Protein AF-A0A093PNJ2-F1 (afdb_monomer)

InterPro domains:
  IPR040342 Dynein axonemal assembly factor 9 DNAAF9 [PTHR33664] (1-82)
  IPR056498 DAAF9, N-terminal domain [PF23281] (1-82)

Organism: NCBI:txid328815

Mean predicted aligned error: 6.08 Å

Nearest PDB structures (foldseek):
  6zyx-assembly1_Y  TM=7.713E-01  e=2.690E-02  Tetrahymena thermophila CU428
  6zyw-assembly1_Y  TM=7.713E-01  e=2.690E-02  Tetrahymena thermophila SB210
  3rf0-assembly2_B  TM=4.446E-01  e=3.909E-01  Yersinia pestis CO92
  9emm-assembly1_E  TM=5.118E-01  e=4.317E+00  Synechocystis sp. PCC 6803 substr. Kazusa
  8hkz-assembly1_AS3P  TM=3.174E-01  e=1.172E+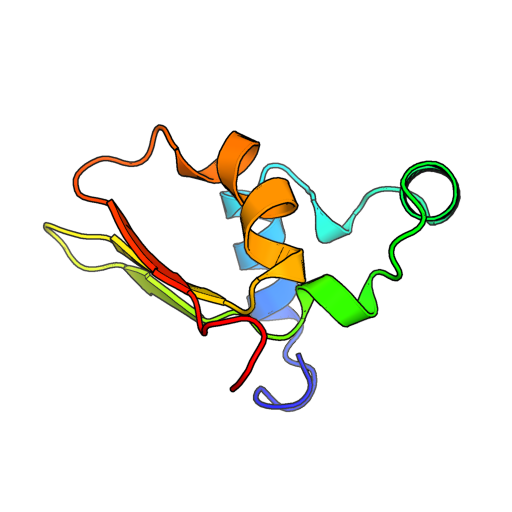00  Sulfolobus acidocaldarius DSM 639

pLDDT: mean 82.31, std 13.38, range [53.31, 97.88]

Structure (mmCIF, N/CA/C/O backbone):
data_AF-A0A093PNJ2-F1
#
_entry.id   AF-A0A093PNJ2-F1
#
loop_
_atom_site.group_PDB
_atom_site.id
_atom_site.type_symbol
_atom_site.label_atom_id
_atom_site.label_alt_id
_atom_site.label_comp_id
_atom_site.label_asym_id
_atom_site.label_entity_id
_atom_site.label_seq_id
_atom_site.pdbx_PDB_ins_code
_atom_site.Cartn_x
_atom_site.Cartn_y
_atom_site.Cartn_z
_atom_site.occupancy
_atom_site.B_iso_or_equiv
_atom_site.auth_seq_id
_atom_site.auth_comp_id
_atom_site.auth_asym_id
_atom_site.auth_atom_id
_atom_site.pdbx_PDB_model_num
ATOM 1 N N . GLY A 1 1 ? 7.002 8.763 -6.256 1.00 75.44 1 GLY A N 1
ATOM 2 C CA . GLY A 1 1 ? 5.776 8.592 -7.059 1.00 75.44 1 GLY A CA 1
ATOM 3 C C . GLY A 1 1 ? 5.534 9.701 -8.081 1.00 75.44 1 GLY A C 1
ATOM 4 O O . GLY A 1 1 ? 5.265 10.849 -7.713 1.00 75.44 1 GLY A O 1
ATOM 5 N N . ILE A 1 2 ? 5.577 9.335 -9.367 1.00 81.56 2 ILE A N 1
ATOM 6 C CA . ILE A 1 2 ? 5.296 10.191 -10.539 1.00 81.56 2 ILE A CA 1
ATOM 7 C C . ILE A 1 2 ? 3.839 10.685 -10.547 1.00 81.56 2 ILE A C 1
ATOM 9 O O . ILE A 1 2 ? 3.595 11.870 -10.781 1.00 81.56 2 ILE A O 1
ATOM 13 N N . ASP A 1 3 ? 2.885 9.815 -10.205 1.00 82.00 3 ASP A N 1
ATOM 14 C CA . ASP A 1 3 ? 1.443 10.120 -10.230 1.00 82.00 3 ASP A CA 1
ATOM 15 C C . ASP A 1 3 ? 1.043 11.243 -9.268 1.00 82.00 3 ASP A C 1
ATOM 17 O O . ASP A 1 3 ? 0.154 12.050 -9.547 1.00 82.00 3 ASP A O 1
ATOM 21 N N . SER A 1 4 ? 1.775 11.366 -8.162 1.00 80.56 4 SER A N 1
ATOM 22 C CA . SER A 1 4 ? 1.610 12.442 -7.183 1.00 80.56 4 SER A CA 1
ATOM 23 C C . SER A 1 4 ? 2.453 13.681 -7.505 1.00 80.56 4 SER A C 1
ATOM 25 O O . SER A 1 4 ? 2.592 14.556 -6.653 1.00 80.56 4 SER A O 1
ATOM 27 N N . ARG A 1 5 ? 3.031 13.779 -8.712 1.00 85.12 5 ARG A N 1
ATOM 28 C CA . ARG A 1 5 ? 3.952 14.851 -9.137 1.00 85.12 5 ARG A CA 1
ATOM 29 C C . ARG A 1 5 ? 5.163 15.003 -8.213 1.00 85.12 5 ARG A C 1
ATOM 31 O O . ARG A 1 5 ? 5.529 16.124 -7.867 1.00 85.12 5 ARG A O 1
ATOM 38 N N . TYR A 1 6 ? 5.764 13.882 -7.812 1.00 80.56 6 TYR A N 1
ATOM 39 C CA . TYR A 1 6 ? 6.911 13.860 -6.896 1.00 80.56 6 TYR A CA 1
ATOM 40 C C . TYR A 1 6 ? 6.599 14.520 -5.542 1.00 80.56 6 TYR A C 1
ATOM 42 O O . TYR A 1 6 ? 7.364 15.320 -5.014 1.00 80.56 6 TYR A O 1
ATOM 50 N N . ASN A 1 7 ? 5.426 14.210 -4.984 1.00 81.12 7 ASN A N 1
ATOM 51 C CA . ASN A 1 7 ? 5.040 14.690 -3.662 1.00 81.12 7 ASN A CA 1
ATOM 52 C C . ASN A 1 7 ? 5.946 14.091 -2.570 1.00 81.12 7 ASN A C 1
ATOM 54 O O . ASN A 1 7 ? 5.880 12.892 -2.296 1.00 81.12 7 ASN A O 1
ATOM 58 N N . GLU A 1 8 ? 6.732 14.940 -1.909 1.00 81.94 8 GLU A N 1
ATOM 59 C CA . GLU A 1 8 ? 7.630 14.526 -0.820 1.00 81.94 8 GLU A CA 1
ATOM 60 C C . GLU A 1 8 ? 6.881 14.081 0.448 1.00 81.94 8 GLU A C 1
ATOM 62 O O . GLU A 1 8 ? 7.293 13.138 1.120 1.00 81.94 8 GLU A O 1
ATOM 67 N N . GLY A 1 9 ? 5.724 14.679 0.750 1.00 85.69 9 GLY A N 1
ATOM 68 C CA . GLY A 1 9 ? 4.913 14.292 1.911 1.00 85.69 9 GLY A CA 1
ATOM 69 C C . GLY A 1 9 ? 4.397 12.849 1.832 1.00 85.69 9 GLY A C 1
ATOM 70 O O . GLY A 1 9 ? 4.315 12.155 2.846 1.00 85.69 9 GLY A O 1
ATOM 71 N N . CYS A 1 10 ? 4.105 12.355 0.626 1.00 85.38 10 CYS A N 1
ATOM 72 C CA . CYS A 1 10 ? 3.773 10.951 0.398 1.00 85.38 10 CYS A CA 1
ATOM 73 C C . CYS A 1 10 ? 4.952 10.032 0.736 1.00 85.38 10 CYS A C 1
ATOM 75 O O . CYS A 1 10 ? 4.735 8.990 1.352 1.00 85.38 10 CYS A O 1
ATOM 77 N N . ARG A 1 11 ? 6.187 10.422 0.389 1.00 84.19 11 ARG A N 1
ATOM 78 C CA . ARG A 1 11 ? 7.398 9.655 0.717 1.00 84.19 11 ARG A CA 1
ATOM 79 C C . ARG A 1 11 ? 7.623 9.597 2.226 1.00 84.19 11 ARG A C 1
ATOM 81 O O . ARG A 1 11 ? 7.891 8.524 2.760 1.00 84.19 11 ARG A O 1
ATOM 88 N N . GLU A 1 12 ? 7.480 10.721 2.925 1.00 89.12 12 GLU A N 1
ATOM 89 C CA . GLU A 1 12 ? 7.603 10.773 4.388 1.00 89.12 12 GLU A CA 1
ATOM 90 C C . GLU A 1 12 ? 6.579 9.864 5.080 1.00 89.12 12 GLU A C 1
ATOM 92 O O . GLU A 1 12 ? 6.942 9.052 5.936 1.00 89.12 12 GLU A O 1
ATOM 97 N N . LEU A 1 13 ? 5.309 9.943 4.670 1.00 90.81 13 LEU A N 1
ATOM 98 C CA . LEU A 1 13 ? 4.251 9.098 5.218 1.00 90.81 13 LEU A CA 1
ATOM 99 C C . LEU A 1 13 ? 4.491 7.615 4.915 1.00 90.81 13 LEU A C 1
ATOM 101 O O . LEU A 1 13 ? 4.355 6.778 5.807 1.00 90.81 13 LEU A O 1
ATOM 105 N N . ALA A 1 14 ? 4.862 7.278 3.680 1.00 89.56 14 ALA A N 1
ATOM 106 C CA . ALA A 1 14 ? 5.136 5.900 3.294 1.00 89.56 14 ALA A CA 1
ATOM 107 C C . ALA A 1 14 ? 6.316 5.323 4.088 1.00 89.56 14 ALA A C 1
ATOM 109 O O . ALA A 1 14 ? 6.229 4.207 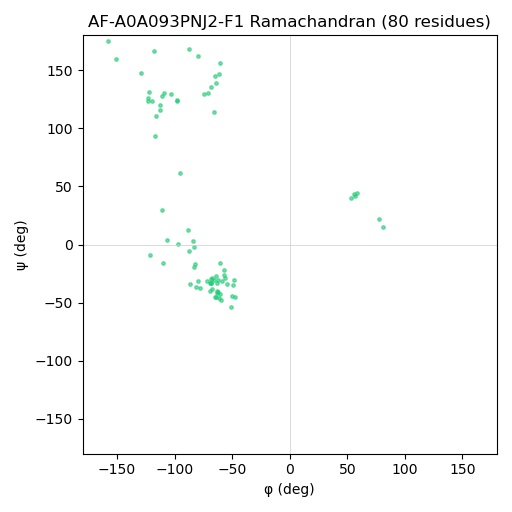4.593 1.00 89.56 14 ALA A O 1
ATOM 110 N N . ASN A 1 15 ? 7.375 6.107 4.304 1.00 89.50 15 ASN A N 1
ATOM 111 C CA . ASN A 1 15 ? 8.479 5.727 5.181 1.00 89.50 15 ASN A CA 1
ATOM 112 C C . ASN A 1 15 ? 8.034 5.494 6.624 1.00 89.50 15 ASN A C 1
ATOM 114 O O . ASN A 1 15 ? 8.464 4.524 7.240 1.00 89.50 15 ASN A O 1
ATOM 118 N N . TYR A 1 16 ? 7.173 6.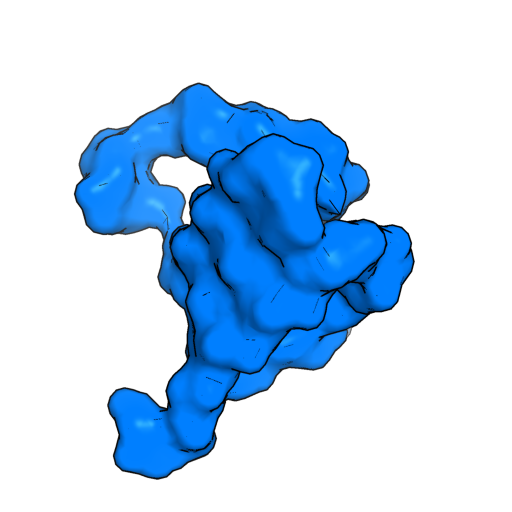349 7.174 1.00 92.25 16 TYR A N 1
ATOM 119 C CA . TYR A 1 16 ? 6.644 6.138 8.519 1.00 92.25 16 TYR A CA 1
ATOM 120 C C . TYR A 1 16 ? 5.849 4.826 8.620 1.00 92.25 16 TYR A C 1
ATOM 122 O O . TYR A 1 16 ? 6.066 4.039 9.540 1.00 92.25 16 TYR A O 1
ATOM 130 N N . LEU A 1 17 ? 4.966 4.563 7.652 1.00 92.75 17 LEU A N 1
ATOM 131 C CA . LEU A 1 17 ? 4.127 3.360 7.620 1.00 92.75 17 LEU A CA 1
ATOM 132 C C . LEU A 1 17 ? 4.925 2.075 7.354 1.00 92.75 17 LEU A C 1
ATOM 134 O O . LEU A 1 17 ? 4.563 1.015 7.860 1.00 92.75 17 LEU A O 1
ATOM 138 N N . LEU A 1 18 ? 5.995 2.166 6.564 1.00 91.19 18 LEU A N 1
ATOM 139 C CA . LEU A 1 18 ? 6.798 1.033 6.097 1.00 91.19 18 LEU A CA 1
ATOM 140 C C . LEU A 1 18 ? 8.195 1.012 6.730 1.00 91.19 18 LEU A C 1
ATOM 142 O O . LEU A 1 18 ? 9.149 0.532 6.127 1.00 91.19 18 LEU A O 1
ATOM 146 N N . PHE A 1 19 ? 8.327 1.530 7.953 1.00 90.50 19 PHE A N 1
ATOM 147 C CA . PHE A 1 19 ? 9.541 1.413 8.771 1.00 90.50 19 PHE A CA 1
ATOM 148 C C . PHE A 1 19 ? 10.834 1.868 8.063 1.00 90.50 19 PHE A C 1
ATOM 150 O O . PHE A 1 19 ? 11.891 1.257 8.210 1.00 90.50 19 PHE A O 1
ATOM 157 N N . GLY A 1 20 ? 10.751 2.957 7.299 1.00 88.06 20 GLY A N 1
ATOM 158 C CA . GLY A 1 20 ? 11.879 3.558 6.590 1.00 88.06 20 GLY A CA 1
ATOM 159 C C . GLY A 1 20 ? 12.288 2.828 5.311 1.00 88.06 20 GLY A C 1
ATOM 160 O O . GLY A 1 20 ? 13.432 2.982 4.893 1.00 88.06 20 GLY A O 1
ATOM 161 N N . LEU A 1 21 ? 11.392 2.041 4.702 1.00 84.81 21 LEU A N 1
ATOM 162 C CA . LEU A 1 21 ? 11.654 1.270 3.479 1.00 84.81 21 LEU A CA 1
ATOM 163 C C . LEU A 1 21 ? 12.348 2.088 2.372 1.00 84.81 21 LEU A C 1
ATOM 165 O O . LEU A 1 21 ? 13.342 1.634 1.818 1.00 84.81 21 LEU A O 1
ATOM 169 N N . TYR A 1 22 ? 11.893 3.312 2.099 1.00 80.50 22 TYR A N 1
ATOM 170 C CA . TYR A 1 22 ? 12.457 4.186 1.058 1.00 80.50 22 TYR A CA 1
ATOM 171 C C . TYR A 1 22 ? 13.682 4.990 1.522 1.00 80.50 22 TYR A C 1
ATOM 173 O O . TYR A 1 22 ? 14.182 5.840 0.789 1.00 80.50 22 TYR A O 1
ATOM 181 N N . ASN A 1 23 ? 14.142 4.782 2.757 1.00 80.00 23 ASN A N 1
ATOM 182 C CA . ASN A 1 23 ? 15.355 5.391 3.304 1.00 80.00 23 ASN A CA 1
ATOM 183 C C . ASN A 1 23 ? 16.504 4.381 3.432 1.00 80.00 23 ASN A C 1
ATOM 185 O O . ASN A 1 23 ? 17.558 4.731 3.968 1.00 80.00 23 ASN A O 1
ATO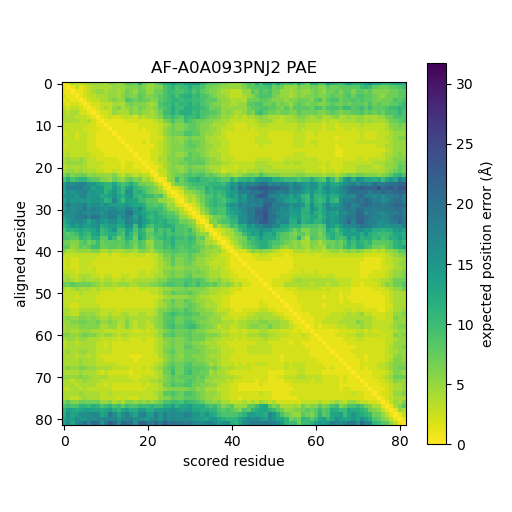M 189 N N . GLN A 1 24 ? 16.320 3.134 2.983 1.00 69.00 24 GLN A N 1
ATOM 190 C CA . GLN A 1 24 ? 17.425 2.184 2.904 1.00 69.00 24 GLN A CA 1
ATOM 191 C C . GLN A 1 24 ? 18.463 2.688 1.896 1.00 69.00 24 GLN A C 1
ATOM 193 O O . GLN A 1 24 ? 18.121 3.228 0.846 1.00 69.00 24 GLN A O 1
ATOM 198 N N . ASN A 1 25 ? 19.745 2.550 2.235 1.00 60.22 25 ASN A N 1
ATOM 199 C CA . ASN A 1 25 ? 20.826 2.991 1.359 1.00 60.22 25 ASN A CA 1
ATOM 200 C C . ASN A 1 25 ? 20.770 2.214 0.035 1.00 60.22 25 ASN A C 1
ATOM 202 O O . ASN A 1 25 ? 20.497 1.016 0.047 1.00 60.22 25 ASN A O 1
ATOM 206 N N . ASN A 1 26 ? 21.140 2.846 -1.085 1.00 56.31 26 ASN A N 1
ATOM 207 C CA . ASN A 1 26 ? 21.203 2.189 -2.404 1.00 56.31 26 ASN A CA 1
ATOM 208 C C . ASN A 1 26 ? 21.959 0.845 -2.386 1.00 56.31 26 ASN A C 1
ATOM 210 O O . ASN A 1 26 ? 21.597 -0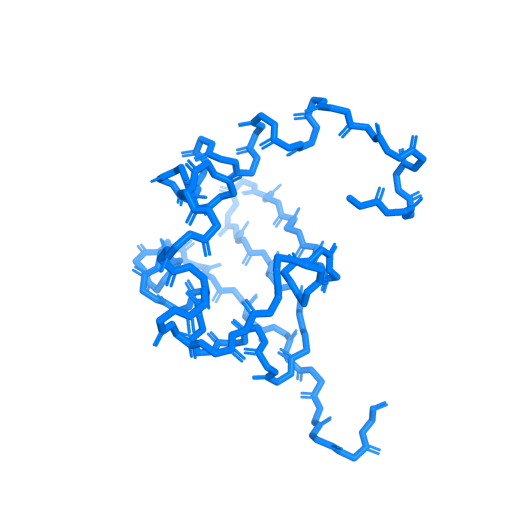.071 -3.114 1.00 56.31 26 ASN A O 1
ATOM 214 N N . ASN A 1 27 ? 22.955 0.686 -1.506 1.00 55.00 27 ASN A N 1
ATOM 215 C CA . ASN A 1 27 ? 23.695 -0.570 -1.337 1.00 55.00 27 ASN A CA 1
ATOM 216 C C . ASN A 1 27 ? 22.841 -1.751 -0.835 1.00 55.00 27 ASN A C 1
ATOM 218 O O . ASN A 1 27 ? 23.190 -2.901 -1.102 1.00 55.00 27 ASN A O 1
ATOM 222 N N . ASP A 1 28 ? 21.761 -1.497 -0.096 1.00 59.34 28 ASP A N 1
ATOM 223 C CA . ASP A 1 28 ? 20.845 -2.540 0.378 1.00 59.34 28 ASP A CA 1
ATOM 224 C C . ASP A 1 28 ? 19.851 -2.938 -0.727 1.00 59.34 28 ASP A C 1
ATOM 226 O O . ASP A 1 28 ? 19.592 -4.127 -0.909 1.00 59.34 28 ASP A O 1
ATOM 230 N N . PHE A 1 29 ? 19.400 -1.979 -1.545 1.00 59.28 29 PHE A N 1
ATOM 231 C CA . PHE A 1 29 ? 18.591 -2.238 -2.745 1.00 59.28 29 PHE A CA 1
ATOM 232 C C . PHE A 1 29 ? 19.372 -2.974 -3.847 1.00 59.28 29 PHE A C 1
ATOM 234 O O . PHE A 1 29 ? 18.859 -3.901 -4.472 1.00 59.28 29 PHE A O 1
ATOM 241 N N . GLU A 1 30 ? 20.651 -2.644 -4.049 1.00 53.31 30 GLU A N 1
ATOM 242 C CA . GLU A 1 30 ? 21.509 -3.386 -4.983 1.00 53.31 30 GLU A CA 1
ATOM 243 C C . GLU A 1 30 ? 21.767 -4.829 -4.523 1.00 53.31 30 GLU A C 1
ATOM 245 O O . GLU A 1 30 ? 21.890 -5.731 -5.351 1.00 53.31 30 GLU A O 1
ATOM 250 N N . ARG A 1 31 ? 21.794 -5.081 -3.207 1.00 56.34 31 ARG A N 1
ATOM 251 C CA . ARG A 1 31 ? 21.908 -6.439 -2.648 1.00 56.34 31 ARG A CA 1
ATOM 252 C C . ARG A 1 31 ? 20.637 -7.264 -2.812 1.00 56.34 31 ARG A C 1
ATOM 254 O O . ARG A 1 31 ? 20.739 -8.484 -2.934 1.00 56.34 31 ARG A O 1
ATOM 261 N N . THR A 1 32 ? 19.465 -6.631 -2.794 1.00 58.47 32 THR A N 1
ATOM 262 C CA . THR A 1 32 ? 18.187 -7.30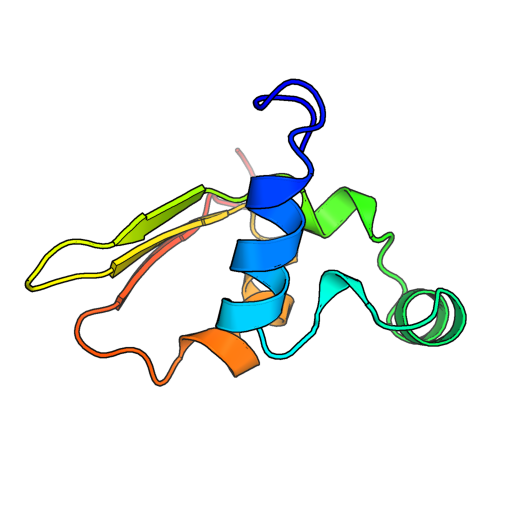3 -3.070 1.00 58.47 32 THR A CA 1
ATOM 263 C C . THR A 1 32 ? 17.913 -7.431 -4.569 1.00 58.47 32 THR A C 1
ATOM 265 O O . THR A 1 32 ? 17.113 -8.280 -4.956 1.00 58.47 32 THR A O 1
ATOM 268 N N . GLY A 1 33 ? 18.622 -6.666 -5.408 1.00 56.06 33 GLY A N 1
ATOM 269 C CA . GLY A 1 33 ? 18.539 -6.719 -6.868 1.00 56.06 33 GLY A CA 1
ATOM 270 C C . GLY A 1 33 ? 17.353 -5.950 -7.455 1.00 56.06 33 GLY A C 1
ATOM 271 O O . GLY A 1 33 ? 17.028 -6.160 -8.622 1.00 56.06 33 GLY A O 1
ATOM 272 N N . PHE A 1 34 ? 16.706 -5.078 -6.675 1.00 58.16 34 PHE A N 1
ATOM 273 C CA . PHE A 1 34 ? 15.512 -4.346 -7.103 1.00 58.16 34 PHE A CA 1
ATOM 274 C C . PHE A 1 34 ? 15.721 -2.828 -6.985 1.00 58.16 34 PHE A C 1
ATOM 276 O O . PHE A 1 34 ? 16.031 -2.352 -5.895 1.00 58.16 34 PHE A O 1
ATOM 283 N N . PRO A 1 35 ? 15.550 -2.055 -8.074 1.00 60.75 35 PRO A N 1
ATOM 284 C CA . PRO A 1 35 ? 15.638 -0.601 -8.013 1.00 60.75 35 PRO A CA 1
ATOM 285 C C . PRO A 1 35 ? 14.516 -0.003 -7.152 1.00 60.75 35 PRO A C 1
ATOM 287 O O . PRO A 1 35 ? 13.384 -0.481 -7.191 1.00 60.75 35 PRO A O 1
ATOM 290 N N . GLU A 1 36 ? 14.819 1.078 -6.426 1.00 63.09 36 GLU A N 1
ATOM 291 C CA . GLU A 1 36 ? 13.858 1.880 -5.639 1.00 63.09 36 GLU A CA 1
ATOM 292 C C . GLU A 1 36 ? 12.611 2.252 -6.467 1.00 63.09 36 GLU A C 1
ATOM 294 O O . GLU A 1 36 ? 11.492 2.225 -5.960 1.00 63.09 36 GLU A O 1
ATOM 299 N N . GLU A 1 37 ? 12.803 2.488 -7.769 1.00 62.94 37 GLU A N 1
ATOM 300 C CA . GLU A 1 37 ? 11.761 2.795 -8.760 1.00 62.94 37 GLU A CA 1
ATOM 301 C C . GLU A 1 37 ? 10.665 1.721 -8.853 1.00 62.94 37 GLU A C 1
ATOM 303 O O . GLU A 1 37 ? 9.526 2.030 -9.184 1.00 62.94 37 GLU A O 1
ATOM 308 N N . VAL A 1 38 ? 10.966 0.465 -8.512 1.00 64.81 38 VAL A N 1
ATOM 309 C CA . VAL A 1 38 ? 9.972 -0.617 -8.519 1.00 64.81 38 VAL A CA 1
ATOM 310 C C . VAL A 1 38 ? 8.933 -0.414 -7.416 1.00 64.81 38 VAL A C 1
ATOM 312 O O . VAL A 1 38 ? 7.788 -0.819 -7.588 1.00 64.81 38 VAL A O 1
ATOM 315 N N . LEU A 1 39 ? 9.296 0.219 -6.293 1.00 72.62 39 LEU A N 1
ATOM 316 C CA . LEU A 1 39 ? 8.428 0.440 -5.126 1.00 72.62 39 LEU A CA 1
ATOM 317 C C . LEU A 1 39 ? 7.507 1.662 -5.233 1.00 72.62 39 LEU A C 1
ATOM 319 O O . LEU A 1 39 ? 6.726 1.912 -4.311 1.00 72.62 39 LEU A O 1
ATOM 323 N N . ASP A 1 40 ? 7.605 2.420 -6.321 1.00 75.00 40 ASP A N 1
ATOM 324 C CA . ASP A 1 40 ? 6.925 3.707 -6.472 1.00 75.00 40 ASP A CA 1
ATOM 325 C C . ASP A 1 40 ? 5.459 3.569 -6.936 1.00 75.00 40 ASP A C 1
ATOM 327 O O . ASP A 1 40 ? 4.652 4.469 -6.686 1.00 75.00 40 ASP A O 1
ATOM 331 N N . ASP A 1 41 ? 5.094 2.420 -7.517 1.00 83.00 41 ASP A N 1
ATOM 332 C CA . ASP A 1 41 ? 3.765 2.136 -8.078 1.00 83.00 41 ASP A CA 1
ATOM 333 C C . ASP A 1 41 ? 2.856 1.410 -7.076 1.00 83.00 41 ASP A C 1
ATOM 335 O O . ASP A 1 41 ? 2.408 0.275 -7.284 1.00 83.00 41 ASP A O 1
ATOM 339 N N . ILE A 1 42 ? 2.588 2.069 -5.946 1.00 87.88 42 ILE A N 1
ATOM 340 C CA . ILE A 1 42 ? 1.696 1.545 -4.907 1.00 87.88 42 ILE A CA 1
ATOM 341 C C . ILE A 1 42 ? 0.636 2.562 -4.498 1.00 87.88 42 ILE A C 1
ATOM 343 O O . ILE A 1 42 ? 0.877 3.768 -4.442 1.00 87.88 42 ILE A O 1
ATOM 347 N N . ILE A 1 43 ? -0.542 2.064 -4.127 1.00 92.31 43 ILE A N 1
ATOM 348 C CA . ILE A 1 43 ? -1.602 2.883 -3.532 1.00 92.31 43 ILE A CA 1
ATOM 349 C C . ILE A 1 43 ? -1.980 2.286 -2.183 1.00 92.31 43 ILE A C 1
ATOM 351 O O . ILE A 1 43 ? -2.353 1.117 -2.095 1.00 92.31 43 ILE A O 1
ATOM 355 N N . ILE A 1 44 ? -1.935 3.113 -1.137 1.00 93.69 44 ILE A N 1
ATOM 356 C CA . ILE A 1 44 ? -2.403 2.760 0.205 1.00 93.69 44 ILE A CA 1
ATOM 357 C C . ILE A 1 44 ? -3.629 3.611 0.527 1.00 93.69 44 ILE A C 1
ATOM 359 O O . ILE A 1 44 ? -3.557 4.838 0.581 1.00 93.69 44 ILE A O 1
ATOM 363 N N . LEU A 1 45 ? -4.758 2.952 0.776 1.00 96.25 45 LEU A N 1
ATOM 364 C CA . LEU A 1 45 ? -6.006 3.584 1.187 1.00 96.25 45 LEU A CA 1
ATOM 365 C C . LEU A 1 45 ? -6.376 3.119 2.597 1.00 96.25 45 LEU A C 1
ATOM 367 O O . LEU A 1 45 ? -6.760 1.967 2.798 1.00 96.25 45 LEU A O 1
ATOM 371 N N . ILE A 1 46 ? -6.288 4.033 3.563 1.00 95.69 46 ILE A N 1
ATOM 372 C CA . ILE A 1 46 ? -6.611 3.783 4.972 1.00 95.69 46 ILE A CA 1
ATOM 373 C C . ILE A 1 46 ? -8.034 4.270 5.254 1.00 95.69 46 ILE A C 1
ATOM 375 O O . ILE A 1 46 ? -8.360 5.436 5.026 1.00 95.69 46 ILE A O 1
ATOM 379 N N . LYS A 1 47 ? -8.878 3.375 5.762 1.00 97.19 47 LYS A N 1
ATOM 380 C CA . LYS A 1 47 ? -10.248 3.641 6.214 1.00 97.19 47 LYS A CA 1
ATOM 381 C C . LYS A 1 47 ? -10.360 3.334 7.714 1.00 97.19 47 LYS A C 1
ATOM 383 O O . LYS A 1 47 ? -9.472 2.686 8.265 1.00 97.19 47 LYS A O 1
ATOM 388 N N . PRO A 1 48 ? -11.436 3.767 8.396 1.00 97.19 48 PRO A N 1
ATOM 389 C CA . PRO A 1 48 ? -11.615 3.485 9.823 1.00 97.19 48 PRO A CA 1
ATOM 390 C C . PRO A 1 48 ? -11.591 1.993 10.191 1.00 97.19 48 PRO A C 1
ATOM 392 O O . PRO A 1 48 ? -11.213 1.644 11.305 1.00 97.19 48 PRO A O 1
ATOM 395 N N . ASP A 1 49 ? -12.004 1.119 9.274 1.00 97.25 49 ASP A N 1
ATOM 396 C CA . ASP A 1 49 ? -12.196 -0.312 9.497 1.00 97.25 49 ASP A CA 1
ATOM 397 C C . ASP A 1 49 ? -11.351 -1.210 8.586 1.00 97.25 49 ASP A C 1
ATOM 399 O O . ASP A 1 49 ? -11.296 -2.415 8.832 1.00 97.25 49 ASP A O 1
ATOM 403 N N . SER A 1 50 ? -10.679 -0.668 7.570 1.00 97.75 50 SER A N 1
ATOM 404 C CA . SER A 1 50 ? -9.871 -1.457 6.642 1.00 97.75 50 SER A CA 1
ATOM 405 C C . SER A 1 50 ? -8.697 -0.681 6.060 1.00 97.75 50 SER A C 1
ATOM 407 O O . SER A 1 50 ? -8.685 0.551 6.012 1.00 97.75 50 SER A O 1
ATOM 409 N N . VAL A 1 51 ? -7.710 -1.423 5.568 1.00 97.88 51 VAL A N 1
ATOM 410 C CA . VAL A 1 51 ? -6.632 -0.870 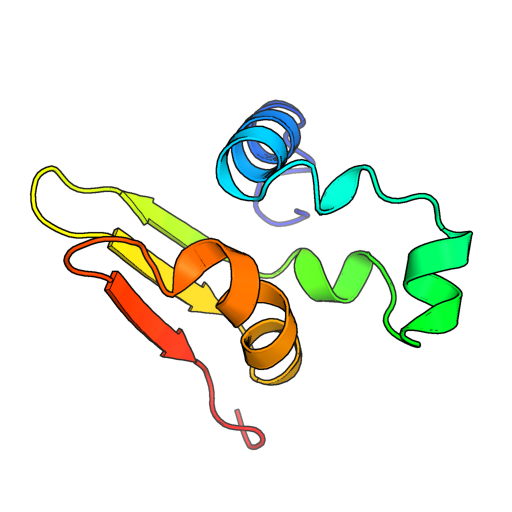4.750 1.00 97.88 51 VAL A CA 1
ATOM 411 C C . VAL A 1 51 ? -6.623 -1.602 3.423 1.00 97.88 51 VAL A C 1
ATOM 413 O O . VAL A 1 51 ? -6.672 -2.827 3.392 1.00 97.88 51 VAL A O 1
ATOM 416 N N . HIS A 1 52 ? -6.579 -0.864 2.322 1.00 97.75 52 HIS A N 1
ATOM 417 C CA . HIS A 1 52 ? -6.437 -1.435 0.990 1.00 97.75 52 HIS A CA 1
ATOM 418 C C . HIS A 1 52 ? -5.065 -1.063 0.445 1.00 97.75 52 HIS A C 1
ATOM 420 O O . HIS A 1 52 ? -4.711 0.117 0.441 1.00 97.75 52 HIS A O 1
ATOM 426 N N . LEU A 1 53 ? -4.317 -2.060 -0.015 1.00 95.25 53 LEU A N 1
ATOM 427 C CA . LEU A 1 53 ? -3.024 -1.871 -0.654 1.00 95.25 53 LEU A CA 1
ATOM 428 C C . LEU A 1 53 ? -3.093 -2.415 -2.076 1.00 95.25 53 LEU A C 1
ATOM 430 O O . LEU A 1 53 ? -3.438 -3.578 -2.274 1.00 95.25 53 LEU A O 1
ATOM 434 N N . TYR A 1 54 ? -2.776 -1.560 -3.042 1.00 93.44 54 TYR A N 1
ATOM 435 C CA . TYR A 1 54 ? -2.679 -1.901 -4.456 1.00 93.44 54 TYR A CA 1
ATOM 436 C C . TYR A 1 54 ? -1.214 -1.868 -4.869 1.00 93.44 54 TYR A C 1
ATOM 438 O O . TYR A 1 54 ? -0.531 -0.888 -4.563 1.00 93.44 54 TYR A O 1
ATOM 446 N N . CYS A 1 55 ? -0.737 -2.915 -5.539 1.00 90.69 55 CYS A N 1
ATOM 447 C CA . CYS A 1 55 ? 0.616 -2.953 -6.091 1.00 90.69 55 CYS A CA 1
ATOM 448 C C . CYS A 1 55 ? 0.742 -3.972 -7.235 1.00 90.69 55 CYS A C 1
ATOM 450 O O . CYS A 1 55 ? -0.186 -4.733 -7.517 1.00 90.69 55 CYS A O 1
ATOM 452 N N . ASN A 1 56 ? 1.909 -4.016 -7.875 1.00 87.50 56 ASN A N 1
ATOM 453 C CA . ASN A 1 56 ? 2.243 -5.042 -8.864 1.00 87.50 56 ASN A CA 1
ATOM 454 C C . ASN A 1 56 ? 2.856 -6.309 -8.198 1.00 87.50 56 ASN A C 1
ATOM 456 O O . ASN A 1 56 ? 3.210 -6.273 -7.010 1.00 87.50 56 ASN A O 1
ATOM 460 N N . PRO A 1 57 ? 3.006 -7.436 -8.931 1.00 84.12 57 PRO A N 1
ATOM 461 C CA . PRO A 1 57 ? 3.602 -8.675 -8.411 1.00 84.12 57 PRO A CA 1
ATOM 462 C C . PRO A 1 57 ? 4.997 -8.514 -7.809 1.00 84.12 57 PRO A C 1
ATOM 464 O O . PRO A 1 57 ? 5.344 -9.190 -6.839 1.00 84.12 57 PRO A O 1
ATOM 467 N N . VAL A 1 58 ? 5.801 -7.612 -8.370 1.00 81.25 58 VAL A N 1
ATOM 468 C CA . VAL A 1 58 ? 7.182 -7.390 -7.936 1.00 81.25 58 VAL A CA 1
ATOM 469 C C . VAL A 1 58 ? 7.204 -6.754 -6.544 1.00 81.25 58 VAL A C 1
ATOM 471 O O . VAL A 1 58 ? 7.983 -7.163 -5.682 1.00 81.25 58 VAL A O 1
ATOM 474 N N . ASN A 1 59 ? 6.289 -5.819 -6.279 1.00 84.06 59 ASN A N 1
ATOM 475 C CA . ASN A 1 59 ? 6.138 -5.185 -4.971 1.00 84.06 59 ASN A CA 1
ATOM 476 C C . ASN A 1 59 ? 5.629 -6.128 -3.886 1.00 84.06 59 ASN A C 1
ATOM 478 O O . ASN A 1 59 ? 5.986 -5.952 -2.720 1.00 84.06 59 ASN A O 1
ATOM 482 N N . TYR A 1 60 ? 4.775 -7.090 -4.246 1.00 86.44 60 TYR A N 1
ATOM 483 C CA . TYR A 1 60 ? 4.018 -7.895 -3.288 1.00 86.44 60 TYR A CA 1
ATOM 484 C C . TYR A 1 60 ? 4.923 -8.499 -2.209 1.00 86.44 60 TYR A C 1
ATOM 486 O O . TYR A 1 60 ? 4.724 -8.277 -1.013 1.00 86.44 60 TYR A O 1
ATOM 494 N N . ASN A 1 61 ? 5.974 -9.200 -2.640 1.00 83.81 61 ASN A N 1
ATOM 495 C CA . ASN A 1 61 ? 6.894 -9.895 -1.740 1.00 83.81 61 ASN A CA 1
ATOM 496 C C . ASN A 1 61 ? 7.724 -8.935 -0.878 1.00 83.81 61 ASN A C 1
ATOM 498 O O . ASN A 1 61 ? 8.097 -9.292 0.237 1.00 83.81 61 ASN A O 1
ATOM 502 N N . GLN A 1 62 ? 7.992 -7.726 -1.375 1.00 82.94 62 GLN A N 1
ATOM 503 C CA . GLN A 1 62 ? 8.757 -6.708 -0.654 1.00 82.94 62 GLN A CA 1
ATOM 504 C C . GLN A 1 62 ? 7.910 -6.008 0.407 1.00 82.94 62 GLN A C 1
ATOM 506 O O . GLN A 1 62 ? 8.404 -5.708 1.486 1.00 82.94 62 GLN A O 1
ATOM 511 N N . LEU A 1 63 ? 6.628 -5.764 0.127 1.00 88.62 63 LEU A N 1
ATOM 512 C CA . LEU A 1 63 ? 5.726 -5.072 1.049 1.00 88.62 63 LEU A CA 1
ATOM 513 C C . LEU A 1 63 ? 5.203 -5.993 2.148 1.00 88.62 63 LEU A C 1
ATOM 515 O O . LEU A 1 63 ? 4.968 -5.536 3.268 1.00 88.62 63 LEU A O 1
ATOM 519 N N . LEU A 1 64 ? 5.035 -7.284 1.845 1.00 89.50 64 LEU A N 1
ATOM 520 C CA . LEU A 1 64 ? 4.415 -8.253 2.744 1.00 89.50 64 LEU A CA 1
ATOM 521 C C . LEU A 1 64 ? 5.001 -8.248 4.173 1.00 89.50 64 LEU A C 1
ATOM 523 O O . LEU A 1 64 ? 4.205 -8.199 5.112 1.00 89.50 64 LEU A O 1
ATOM 527 N N . PRO A 1 65 ? 6.332 -8.202 4.397 1.00 90.50 65 PRO A N 1
ATOM 528 C CA . PRO A 1 65 ? 6.905 -8.142 5.746 1.00 90.50 65 PRO A CA 1
ATOM 529 C C . PRO A 1 65 ? 6.456 -6.922 6.566 1.00 90.50 65 PRO A C 1
ATOM 531 O O . PRO A 1 65 ? 6.334 -7.011 7.788 1.00 90.50 65 PRO A O 1
ATOM 534 N N . TYR A 1 66 ? 6.183 -5.797 5.904 1.00 91.19 66 TYR A N 1
ATOM 535 C CA . TYR A 1 66 ? 5.837 -4.526 6.541 1.00 91.19 66 TYR A CA 1
ATOM 536 C C . TYR A 1 66 ? 4.339 -4.408 6.838 1.00 91.19 66 TYR A C 1
ATOM 538 O O . TYR A 1 66 ? 3.953 -3.818 7.848 1.00 91.19 66 TYR A O 1
ATOM 546 N N . VAL A 1 67 ? 3.492 -4.986 5.981 1.00 94.25 67 VAL A N 1
ATOM 547 C CA . VAL A 1 67 ? 2.036 -4.774 6.035 1.00 94.25 67 VAL A CA 1
ATOM 548 C C . VAL A 1 67 ? 1.238 -5.993 6.491 1.00 94.25 67 VAL A C 1
ATOM 550 O O . VAL A 1 67 ? 0.095 -5.828 6.899 1.00 94.25 67 VAL A O 1
ATOM 553 N N . ALA A 1 68 ? 1.804 -7.210 6.496 1.00 93.25 68 ALA A N 1
ATOM 554 C CA . ALA A 1 68 ? 1.061 -8.442 6.822 1.00 93.25 68 ALA A CA 1
ATOM 555 C C . ALA A 1 68 ? 0.392 -8.432 8.209 1.00 93.25 68 ALA A C 1
ATOM 557 O O . ALA A 1 68 ? -0.568 -9.161 8.448 1.00 93.25 68 ALA A O 1
ATOM 558 N N . HIS A 1 69 ? 0.888 -7.598 9.122 1.00 93.62 69 HIS A N 1
ATOM 559 C CA . HIS A 1 69 ? 0.367 -7.457 10.479 1.00 93.62 69 HIS A CA 1
ATOM 560 C C . HIS A 1 69 ? -0.774 -6.433 10.592 1.00 93.62 69 HIS A C 1
ATOM 562 O O . HIS A 1 69 ? -1.346 -6.265 11.670 1.00 93.62 69 HIS A O 1
ATOM 568 N N . TRP A 1 70 ? -1.103 -5.714 9.515 1.00 95.94 70 TRP A N 1
ATOM 569 C CA . TRP A 1 70 ? -2.163 -4.713 9.528 1.00 95.94 70 TRP A CA 1
ATOM 570 C C . TRP A 1 70 ? -3.534 -5.380 9.632 1.00 95.94 70 TRP A C 1
ATOM 572 O O . TRP A 1 70 ? -3.879 -6.302 8.892 1.00 95.94 70 TRP A O 1
ATOM 582 N N . ARG A 1 71 ? -4.346 -4.896 10.574 1.00 96.44 71 ARG A N 1
ATOM 583 C CA . ARG A 1 71 ? -5.698 -5.411 10.790 1.00 96.44 71 ARG A CA 1
ATOM 584 C C . ARG A 1 71 ? -6.592 -5.041 9.606 1.00 96.44 71 ARG A C 1
ATOM 586 O O . ARG A 1 71 ? -6.601 -3.889 9.187 1.00 96.44 71 ARG A O 1
ATOM 593 N N . ASN A 1 72 ? -7.383 -6.006 9.131 1.00 97.25 72 ASN A N 1
ATOM 594 C CA . ASN A 1 72 ? -8.328 -5.829 8.022 1.00 97.25 72 ASN A CA 1
ATOM 595 C C . ASN A 1 72 ? -7.651 -5.320 6.731 1.00 97.25 72 ASN A C 1
ATOM 597 O O . ASN A 1 72 ? -8.169 -4.436 6.044 1.00 97.25 72 ASN A O 1
ATOM 601 N N . LEU A 1 73 ? -6.468 -5.867 6.425 1.00 97.38 73 LEU A N 1
ATOM 602 C CA . LEU A 1 73 ? -5.747 -5.592 5.188 1.00 97.38 73 LEU A CA 1
ATOM 603 C C . LEU A 1 73 ? -6.394 -6.315 3.999 1.00 97.38 73 LEU A C 1
ATOM 605 O O . LEU A 1 73 ? -6.587 -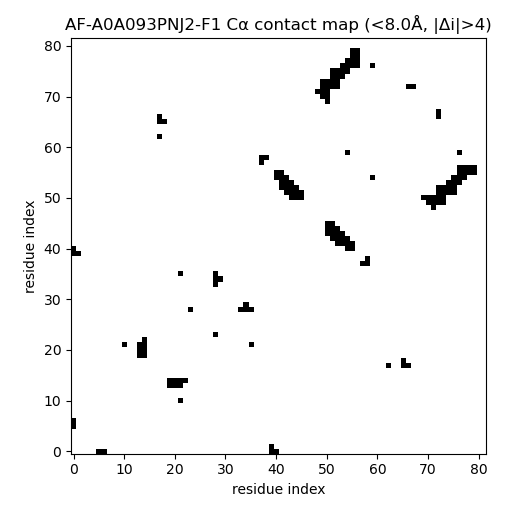7.530 4.019 1.00 97.38 73 LEU A O 1
ATOM 609 N N . HIS A 1 74 ? -6.646 -5.563 2.935 1.00 96.62 74 HIS A N 1
ATOM 610 C CA . HIS A 1 74 ? -7.034 -6.062 1.625 1.00 96.62 74 HIS A CA 1
ATOM 611 C C . HIS A 1 74 ? -5.912 -5.789 0.631 1.00 96.62 74 HIS A C 1
ATOM 613 O O . HIS A 1 74 ? -5.609 -4.635 0.329 1.00 96.62 74 HIS A O 1
ATOM 619 N N . PHE A 1 75 ? -5.322 -6.860 0.117 1.00 93.94 75 PHE A N 1
ATOM 620 C CA . PHE A 1 75 ? -4.229 -6.792 -0.839 1.00 93.94 75 PHE A CA 1
ATOM 621 C C . PHE A 1 75 ? -4.769 -6.978 -2.261 1.00 93.94 75 PHE A C 1
ATOM 623 O O . PHE A 1 75 ? -5.429 -7.976 -2.545 1.00 93.94 75 PHE A O 1
ATOM 630 N N . HIS A 1 76 ? -4.500 -6.016 -3.140 1.00 93.50 76 HIS A N 1
ATOM 631 C CA . HIS A 1 76 ? -4.914 -6.005 -4.543 1.00 93.50 76 HIS A CA 1
ATOM 632 C C . HIS A 1 76 ? -3.653 -6.016 -5.401 1.00 93.50 76 HIS A C 1
ATOM 634 O O . HIS A 1 76 ? -3.047 -4.975 -5.645 1.00 93.50 76 HIS A O 1
ATOM 640 N N . CYS A 1 77 ? -3.222 -7.209 -5.798 1.00 89.50 77 CYS A N 1
ATOM 641 C CA . CYS A 1 77 ? -2.050 -7.389 -6.641 1.00 89.50 77 CYS A CA 1
ATOM 642 C C . CYS A 1 77 ? -2.500 -7.697 -8.068 1.00 89.50 77 CYS A C 1
ATOM 644 O O . CYS A 1 77 ? -3.315 -8.604 -8.253 1.00 89.50 77 CYS A O 1
ATOM 646 N N . LEU A 1 78 ? -1.969 -6.968 -9.052 1.00 79.50 78 LEU A N 1
ATOM 647 C CA . LEU A 1 78 ? -2.110 -7.359 -10.459 1.00 79.50 78 LEU A CA 1
ATOM 648 C C . LEU A 1 78 ? -1.471 -8.732 -10.683 1.00 79.50 78 LEU A C 1
ATOM 650 O O . LEU A 1 78 ? -0.612 -9.155 -9.904 1.00 79.50 78 LEU A O 1
ATOM 654 N N . THR A 1 79 ? -1.908 -9.449 -11.713 1.00 76.75 79 THR A N 1
ATOM 655 C CA . THR A 1 79 ? -1.244 -10.695 -12.115 1.00 76.75 79 THR A CA 1
ATOM 656 C C . THR A 1 79 ? 0.015 -10.396 -12.932 1.00 76.75 79 THR A C 1
ATOM 658 O O . THR A 1 79 ? 0.161 -9.308 -13.463 1.00 76.75 79 THR A O 1
ATOM 661 N N . GLU A 1 80 ? 0.937 -11.355 -13.074 1.00 64.69 80 GLU A N 1
ATOM 662 C CA . GLU A 1 80 ? 2.138 -11.175 -13.921 1.00 64.69 80 GLU A CA 1
ATOM 663 C C . GLU A 1 80 ? 1.819 -10.908 -15.405 1.00 64.69 80 GLU A C 1
ATOM 665 O O . GLU A 1 80 ? 2.694 -10.480 -16.154 1.00 64.69 80 GLU A O 1
ATOM 670 N N . ASN A 1 81 ? 0.584 -11.185 -15.834 1.00 66.62 81 ASN A N 1
ATOM 671 C CA . ASN A 1 81 ? 0.124 -11.031 -17.215 1.00 66.62 81 ASN A CA 1
ATOM 672 C C . ASN A 1 81 ? -0.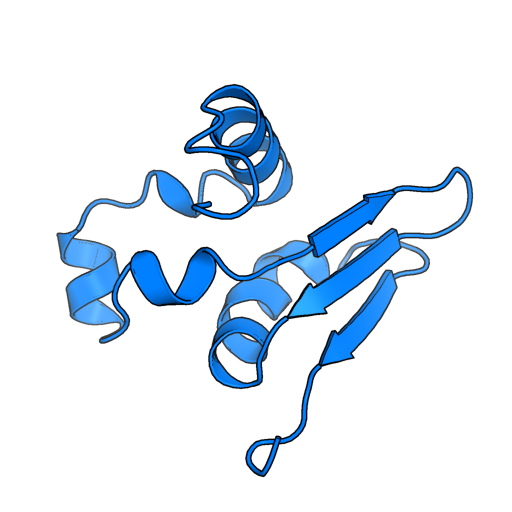627 -9.709 -17.466 1.00 66.62 81 ASN A C 1
ATOM 674 O O . ASN A 1 81 ? -1.100 -9.500 -18.585 1.00 66.62 81 ASN A O 1
ATOM 678 N N . GLU A 1 82 ? -0.776 -8.866 -16.443 1.00 54.00 82 GLU A N 1
ATOM 679 C CA . GLU A 1 82 ? -1.403 -7.536 -16.489 1.00 54.00 82 GLU A CA 1
ATOM 680 C C . GLU A 1 82 ? -0.366 -6.448 -16.207 1.00 54.00 82 GLU A C 1
ATOM 682 O O . GLU A 1 82 ? -0.416 -5.420 -16.919 1.00 54.00 82 GLU A O 1
#

Radius of gyration: 12.83 Å; Cα contacts (8 Å, |Δi|>4): 81; chains: 1; bounding box: 36×26×28 Å

Foldseek 3Di:
DVVVVPDVVVVVVVCVQQVNLLVPPVVVCVVVVHDSVQQPAWDWDDDPQAIEIEHEPVCCVVCCVRPVPPHRYDYHYDDPVD

Sequence (82 aa):
GIDSRYNEGCRELANYLLFGLYNQNNNDFERTGFPEEVLDDIIILIKPDSVHLYCNPVNYNQLLPYVAHWRNLHFHCLTENE

Secondary structure (DSSP, 8-state):
-TTTTS-HHHHHHHHHHTTTGGGS-HHHHHHHT--GGGGGS-EEEE-SS-EEEEE-HHHHHHHHHHHTTSTTEEEEEPPTT-

Solvent-accessible surface area (backbone atoms only — not comparable to full-atom values): 5043 Å² total; per-residue (Å²): 73,73,94,63,71,61,46,62,68,58,53,56,51,49,22,67,71,42,78,39,62,88,69,60,55,69,72,58,35,63,72,72,71,50,64,74,76,66,68,44,64,60,47,79,47,82,53,100,77,36,33,39,39,37,33,42,59,80,38,47,74,69,47,42,85,63,50,70,82,48,73,58,62,44,81,47,64,50,58,95,91,109